Protein AF-A0A1B1Q1G6-F1 (afdb_monomer)

Mean predicted aligned error: 4.28 Å

Nearest PDB structures (foldseek):
  6zbt-assembly2_D  TM=3.776E-01  e=6.098E+00  Homo sapiens
  6fnb-assembly1_B  TM=3.780E-01  e=6.757E+00  Homo sapiens

Solvent-accessible surface area (backbone atoms only — not comparable to full-atom values): 6697 Å² total; per-residue (Å²): 137,87,87,74,89,72,59,69,69,58,51,42,50,52,18,30,55,48,44,36,54,52,51,39,57,62,41,39,78,76,70,48,57,83,61,62,88,42,64,63,68,67,68,51,58,73,94,79,48,53,72,68,54,43,56,60,44,53,58,56,56,72,66,76,40,69,41,45,54,42,37,50,56,49,58,58,55,55,56,57,80,74,54,88,49,68,69,61,39,53,52,49,50,51,56,50,50,54,54,41,58,74,62,67,44,63,56,54,46,59,61,80,103

Radius of gyration: 14.95 Å; Cα contacts (8 Å, |Δi|>4): 80; chains: 1; bounding box: 34×26×40 Å

Structure (mmCIF, N/CA/C/O backbone):
data_AF-A0A1B1Q1G6-F1
#
_entry.id   AF-A0A1B1Q1G6-F1
#
loop_
_atom_site.group_PDB
_atom_site.id
_atom_site.type_symbol
_atom_site.label_atom_id
_atom_site.label_alt_id
_atom_site.label_comp_id
_atom_site.label_asym_id
_atom_site.label_entity_id
_atom_site.label_seq_id
_atom_site.pdbx_PDB_ins_code
_atom_site.Cartn_x
_atom_site.Cartn_y
_atom_site.Cartn_z
_atom_site.occupancy
_atom_site.B_iso_or_equiv
_atom_site.auth_seq_id
_atom_site.auth_comp_id
_atom_site.auth_asym_id
_atom_site.auth_atom_id
_atom_site.pdbx_PDB_model_num
ATOM 1 N N . MET A 1 1 ? -18.601 13.563 -15.098 1.00 35.28 1 MET A N 1
ATOM 2 C CA . MET A 1 1 ? -17.661 12.657 -14.401 1.00 35.28 1 MET A CA 1
ATOM 3 C C . MET A 1 1 ? -16.267 12.887 -14.979 1.00 35.28 1 MET A C 1
ATOM 5 O O . MET A 1 1 ? -15.888 12.236 -15.938 1.00 35.28 1 MET A O 1
ATOM 9 N N . GLN A 1 2 ? -15.555 13.908 -14.491 1.00 34.16 2 GLN A N 1
ATOM 10 C CA . GLN A 1 2 ? -14.243 14.292 -15.021 1.00 34.16 2 GLN A CA 1
ATOM 11 C C . GLN A 1 2 ? -13.150 13.442 -14.358 1.00 34.16 2 GLN A C 1
ATOM 13 O O . GLN A 1 2 ? -12.747 13.713 -13.232 1.00 34.16 2 GLN A O 1
ATOM 18 N N . LEU A 1 3 ? -12.671 12.413 -15.055 1.00 43.44 3 LEU A N 1
ATOM 19 C CA . LEU A 1 3 ? -11.373 11.786 -14.777 1.00 43.44 3 LEU A CA 1
ATOM 20 C C . LEU A 1 3 ? -10.342 12.330 -15.778 1.00 43.44 3 LEU A C 1
ATOM 22 O O . LEU A 1 3 ? -9.695 11.585 -16.501 1.00 43.44 3 LEU A O 1
ATOM 26 N N . SER A 1 4 ? -10.256 13.659 -15.848 1.00 43.12 4 SER A N 1
ATOM 27 C CA . SER A 1 4 ? -9.296 14.399 -16.668 1.00 43.12 4 SER A CA 1
ATOM 28 C C . SER A 1 4 ? -7.961 14.525 -15.911 1.00 43.12 4 SER A C 1
ATOM 30 O O . SER A 1 4 ? -7.938 14.995 -14.774 1.00 43.12 4 SER A O 1
ATOM 32 N N . ASN A 1 5 ? -6.870 14.066 -16.538 1.00 48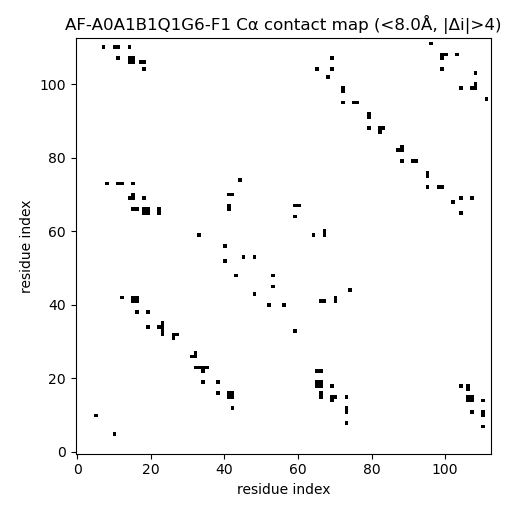.09 5 ASN A N 1
ATOM 33 C CA . ASN A 1 5 ? -5.461 14.411 -16.274 1.00 48.09 5 ASN A CA 1
ATOM 34 C C . ASN A 1 5 ? -4.872 14.172 -14.863 1.00 48.09 5 ASN A C 1
ATOM 36 O O . ASN A 1 5 ? -4.293 15.081 -14.270 1.00 48.09 5 ASN A O 1
ATOM 40 N N . LYS A 1 6 ? -4.911 12.940 -14.331 1.00 58.56 6 LYS A N 1
ATOM 41 C CA . LYS A 1 6 ? -4.112 12.559 -13.141 1.00 58.56 6 LYS A CA 1
ATOM 42 C C . LYS A 1 6 ? -3.032 11.526 -13.480 1.00 58.56 6 LYS A C 1
ATOM 44 O O . LYS A 1 6 ? -3.346 10.479 -14.039 1.00 58.56 6 LYS A O 1
ATOM 49 N N . ASN A 1 7 ? -1.781 11.804 -13.091 1.00 80.94 7 ASN A N 1
ATOM 50 C CA . ASN A 1 7 ? -0.643 10.877 -13.194 1.00 80.94 7 ASN A CA 1
ATOM 51 C C . ASN A 1 7 ? -0.963 9.543 -12.464 1.00 80.94 7 ASN A C 1
ATOM 53 O O . ASN A 1 7 ? -1.597 9.581 -11.399 1.00 80.94 7 ASN A O 1
ATOM 57 N N . PRO A 1 8 ? -0.532 8.373 -12.988 1.00 81.81 8 PRO A N 1
ATOM 58 C CA . PRO A 1 8 ? -0.691 7.062 -12.345 1.00 81.81 8 PRO A CA 1
ATOM 59 C C . PRO A 1 8 ? -0.388 7.025 -10.838 1.00 81.81 8 PRO A C 1
ATOM 61 O O . PRO A 1 8 ? -1.138 6.414 -10.077 1.00 81.81 8 PRO A O 1
ATOM 64 N N . ALA A 1 9 ? 0.639 7.741 -10.369 1.00 86.12 9 ALA A N 1
ATOM 65 C CA . ALA A 1 9 ? 0.986 7.817 -8.947 1.00 86.12 9 ALA A CA 1
ATOM 66 C C . ALA A 1 9 ? -0.148 8.412 -8.087 1.00 86.12 9 ALA A C 1
ATOM 68 O O . ALA A 1 9 ? -0.440 7.928 -6.990 1.00 86.12 9 ALA A O 1
ATOM 69 N N . THR A 1 10 ? -0.837 9.437 -8.595 1.00 91.44 10 THR A N 1
ATOM 70 C CA . THR A 1 10 ? -1.996 10.039 -7.925 1.00 91.44 10 THR A CA 1
ATOM 71 C C . THR A 1 10 ? -3.175 9.067 -7.893 1.00 91.44 10 THR A C 1
ATOM 73 O O . THR A 1 10 ? -3.811 8.925 -6.849 1.00 91.44 10 THR A O 1
ATOM 76 N N . ARG A 1 11 ? -3.440 8.349 -8.997 1.00 94.56 11 ARG A N 1
ATOM 77 C CA . ARG A 1 11 ? -4.505 7.328 -9.054 1.00 94.56 11 ARG A CA 1
ATOM 78 C C . ARG A 1 11 ? -4.247 6.188 -8.062 1.00 94.56 11 ARG A C 1
ATOM 80 O O . ARG A 1 11 ? -5.179 5.763 -7.382 1.00 94.56 11 ARG A O 1
ATOM 87 N N . LEU A 1 12 ? -2.997 5.741 -7.923 1.00 95.62 12 LEU A N 1
ATOM 88 C CA . LEU A 1 12 ? -2.615 4.720 -6.941 1.00 95.62 12 LEU A CA 1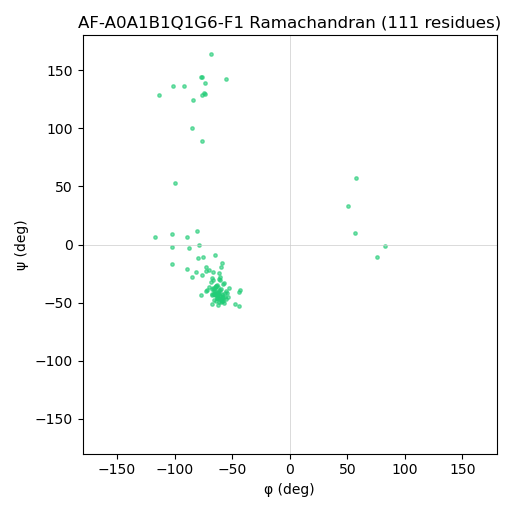
ATOM 89 C C . LEU A 1 12 ? -2.809 5.202 -5.497 1.00 95.62 12 LEU A C 1
ATOM 91 O O . LEU A 1 12 ? -3.376 4.473 -4.689 1.00 95.62 12 LEU A O 1
ATOM 95 N N . ASN A 1 13 ? -2.431 6.442 -5.170 1.00 95.69 13 ASN A N 1
ATOM 96 C CA . ASN A 1 13 ? -2.706 7.023 -3.848 1.00 95.69 13 ASN A CA 1
ATOM 97 C C . ASN A 1 13 ? -4.210 7.055 -3.525 1.00 95.69 13 ASN A C 1
ATOM 99 O O . ASN A 1 13 ? -4.625 6.724 -2.414 1.00 95.69 13 ASN A O 1
ATOM 103 N N . GLU A 1 14 ? -5.043 7.437 -4.495 1.00 96.81 14 GLU A N 1
ATOM 104 C CA . GLU A 1 14 ? -6.498 7.424 -4.325 1.00 96.81 14 GLU A CA 1
ATOM 105 C C . GLU A 1 14 ? -7.043 6.008 -4.133 1.00 96.81 14 GLU A C 1
ATOM 107 O O . GLU A 1 14 ? -7.943 5.805 -3.317 1.00 96.81 14 GLU A O 1
ATOM 112 N N . ALA A 1 15 ? -6.502 5.029 -4.856 1.00 97.81 15 ALA A N 1
ATOM 113 C CA . ALA A 1 15 ? -6.879 3.632 -4.708 1.00 97.81 15 ALA A CA 1
ATOM 114 C C . ALA A 1 15 ? -6.506 3.079 -3.322 1.00 97.81 15 ALA A C 1
ATOM 116 O O . ALA A 1 15 ? -7.356 2.449 -2.693 1.00 97.81 15 ALA A O 1
ATOM 117 N N . VAL A 1 16 ? -5.316 3.398 -2.798 1.00 98.31 16 VAL A N 1
ATOM 118 C CA . VAL A 1 16 ? -4.908 3.050 -1.423 1.00 98.31 16 VAL A CA 1
ATOM 119 C C . VAL A 1 16 ? -5.886 3.625 -0.394 1.00 98.31 16 VAL A C 1
ATOM 121 O O . VAL A 1 16 ? -6.392 2.895 0.455 1.00 98.31 16 VAL A O 1
ATOM 124 N N . ASP A 1 17 ? -6.237 4.914 -0.485 1.00 98.19 17 ASP A N 1
ATOM 125 C CA . ASP A 1 17 ? -7.198 5.508 0.459 1.00 98.19 17 ASP A CA 1
ATOM 126 C C . ASP A 1 17 ? -8.621 4.942 0.297 1.00 98.19 17 ASP A C 1
ATOM 128 O O . ASP A 1 17 ? -9.371 4.878 1.274 1.00 98.19 17 ASP A O 1
ATOM 132 N N . ARG A 1 18 ? -9.013 4.500 -0.907 1.00 98.25 18 ARG A N 1
ATOM 133 C CA . ARG A 1 18 ? -10.286 3.789 -1.114 1.00 98.25 18 ARG A CA 1
ATOM 134 C C . ARG A 1 18 ? -10.293 2.434 -0.412 1.00 98.25 18 ARG A C 1
ATOM 136 O O . ARG A 1 18 ? -11.261 2.180 0.303 1.00 98.25 18 ARG A O 1
ATOM 143 N N . VAL A 1 19 ? -9.240 1.624 -0.564 1.00 98.44 19 VAL A N 1
ATOM 144 C CA . VAL A 1 19 ? -9.090 0.343 0.158 1.00 98.44 19 VAL A CA 1
ATOM 145 C C . VAL A 1 19 ? -9.153 0.594 1.664 1.00 98.44 19 VAL A C 1
ATOM 147 O O . VAL A 1 19 ? -10.026 0.049 2.332 1.00 98.44 19 VAL A O 1
ATOM 150 N N . ARG A 1 20 ? -8.364 1.552 2.171 1.00 98.38 20 ARG A N 1
ATOM 151 C CA . ARG A 1 20 ? -8.369 1.943 3.589 1.00 98.38 20 ARG A CA 1
ATOM 152 C C . ARG A 1 20 ? -9.752 2.301 4.112 1.00 98.38 20 ARG A C 1
ATOM 154 O O . ARG A 1 20 ? -10.126 1.908 5.210 1.00 98.38 20 ARG A O 1
ATOM 161 N N . ARG A 1 21 ? -10.527 3.087 3.361 1.00 97.62 21 ARG A N 1
ATOM 162 C CA . ARG A 1 21 ? -11.888 3.474 3.768 1.00 97.62 21 ARG A CA 1
ATOM 163 C C . ARG A 1 21 ? -12.850 2.290 3.776 1.00 97.62 21 ARG A C 1
ATOM 165 O O . ARG A 1 21 ? -13.725 2.261 4.635 1.00 97.62 21 ARG A O 1
ATOM 172 N N . GLN A 1 22 ? -12.731 1.374 2.818 1.00 97.19 22 GLN A N 1
ATOM 173 C CA . GLN A 1 22 ? -13.569 0.177 2.740 1.00 97.19 22 GLN A CA 1
ATOM 174 C C . GLN A 1 22 ? -13.262 -0.766 3.903 1.00 97.19 22 GLN A C 1
ATOM 176 O O . GLN A 1 22 ? -14.166 -1.096 4.666 1.00 97.19 22 GLN A O 1
ATOM 181 N N . GLU A 1 23 ? -11.986 -1.084 4.102 1.00 97.44 23 GLU A N 1
ATOM 182 C CA . GLU A 1 23 ? -11.516 -1.943 5.186 1.00 97.44 23 GLU A CA 1
ATOM 183 C C . GLU A 1 23 ? -11.819 -1.329 6.558 1.00 97.44 23 GLU A C 1
ATOM 185 O O . GLU A 1 23 ? -12.433 -1.972 7.402 1.00 97.44 23 GLU A O 1
ATOM 190 N N . SER A 1 24 ? -11.535 -0.034 6.755 1.00 96.44 24 SER A N 1
ATOM 191 C CA . SER A 1 24 ? -11.837 0.668 8.010 1.00 96.44 24 SER A CA 1
ATOM 192 C C . SER A 1 24 ? -13.321 0.619 8.372 1.00 96.44 24 SER A C 1
ATOM 194 O O . SER A 1 24 ? -13.650 0.583 9.552 1.00 96.44 24 SER A O 1
ATOM 196 N N . ARG A 1 25 ? -14.228 0.635 7.387 1.00 95.12 25 ARG A N 1
ATOM 197 C CA . ARG A 1 25 ? -15.670 0.489 7.639 1.00 95.12 25 ARG A CA 1
ATOM 198 C C . ARG A 1 25 ? -16.034 -0.944 8.014 1.00 95.12 25 ARG A C 1
ATOM 200 O O . ARG A 1 25 ? -16.864 -1.111 8.900 1.00 95.12 25 ARG A O 1
ATOM 207 N N . ALA A 1 26 ? -15.421 -1.929 7.362 1.00 94.00 26 ALA A N 1
ATOM 208 C CA . ALA A 1 26 ? -15.665 -3.345 7.615 1.00 94.00 26 ALA A CA 1
ATOM 209 C C . ALA A 1 26 ? -15.179 -3.779 9.005 1.00 94.00 26 ALA A C 1
ATOM 211 O O . ALA A 1 26 ? -15.908 -4.454 9.715 1.00 94.00 26 ALA A O 1
ATOM 212 N N . VAL A 1 27 ? -13.992 -3.344 9.439 1.00 92.12 27 VAL A N 1
ATOM 213 C CA . VAL A 1 27 ? -13.452 -3.749 10.751 1.00 92.12 27 VAL A CA 1
ATOM 214 C C . VAL A 1 27 ? -14.034 -2.931 11.910 1.00 92.12 27 VAL A C 1
ATOM 216 O O . VAL A 1 27 ? -14.140 -3.419 13.034 1.00 92.12 27 VAL A O 1
ATOM 219 N N . LYS A 1 28 ? -14.532 -1.713 11.644 1.00 88.94 28 LYS A N 1
ATOM 220 C CA . LYS A 1 28 ? -15.187 -0.879 12.667 1.00 88.94 28 LYS A CA 1
ATOM 221 C C . LYS A 1 28 ? -16.440 -1.532 13.254 1.00 88.94 28 LYS A C 1
ATOM 223 O O . LYS A 1 28 ? -16.745 -1.282 14.418 1.00 88.94 28 LYS A O 1
ATOM 228 N N . THR A 1 29 ? -17.161 -2.365 12.499 1.00 84.00 29 THR A N 1
ATOM 229 C CA . THR A 1 29 ? -18.315 -3.106 13.043 1.00 84.00 29 THR A CA 1
ATOM 230 C C . THR A 1 29 ? -17.900 -4.140 14.088 1.00 84.00 29 THR A C 1
ATOM 232 O O . THR A 1 29 ? -18.697 -4.457 14.961 1.00 84.00 29 THR A O 1
ATOM 235 N N . ALA A 1 30 ? -16.649 -4.607 14.043 1.00 86.00 30 ALA A N 1
ATOM 236 C CA . ALA A 1 30 ? -16.039 -5.476 15.048 1.00 86.00 30 ALA A CA 1
ATOM 237 C C . ALA A 1 30 ? -15.341 -4.694 16.184 1.00 86.00 30 ALA A C 1
ATOM 239 O O . ALA A 1 30 ? -14.680 -5.287 17.029 1.00 86.00 30 ALA A O 1
ATOM 240 N N . GLY A 1 31 ? -15.472 -3.361 16.218 1.00 91.00 31 GLY A N 1
ATOM 241 C CA . GLY A 1 31 ? -14.849 -2.502 17.230 1.00 91.00 31 GLY A CA 1
ATOM 242 C C . GLY A 1 31 ? -13.390 -2.126 16.952 1.00 91.00 31 GLY A C 1
ATOM 243 O O . GLY A 1 31 ? -12.827 -1.329 17.705 1.00 91.00 31 GLY A O 1
ATOM 244 N N . ASP A 1 32 ? -12.800 -2.619 15.862 1.00 92.62 32 ASP A N 1
ATOM 245 C CA . ASP A 1 32 ? -11.427 -2.301 15.472 1.00 92.62 32 ASP A CA 1
ATOM 246 C C . ASP A 1 32 ? -11.324 -0.866 14.921 1.00 92.62 32 ASP A C 1
ATOM 248 O O . ASP A 1 32 ? -12.089 -0.422 14.056 1.00 92.62 32 ASP A O 1
ATOM 252 N N . LYS A 1 33 ? -10.362 -0.113 15.459 1.00 93.56 33 LYS A N 1
ATOM 253 C CA . LYS A 1 33 ? -10.096 1.293 15.134 1.00 93.56 33 LYS A CA 1
ATOM 254 C C . LYS A 1 33 ? -8.716 1.517 14.510 1.00 93.56 33 LYS A C 1
ATOM 256 O O . LYS A 1 33 ? -8.373 2.670 14.263 1.00 93.56 33 LYS A O 1
ATOM 261 N N . THR A 1 34 ? -7.962 0.463 14.197 1.00 94.44 34 THR A N 1
ATOM 262 C CA . THR A 1 34 ? -6.574 0.511 13.694 1.00 94.44 34 THR A CA 1
ATOM 263 C C . THR A 1 34 ? -6.411 1.430 12.475 1.00 94.44 34 THR A C 1
ATOM 265 O O . THR A 1 34 ? -5.444 2.180 12.352 1.00 94.44 34 THR A O 1
ATOM 268 N N . LEU A 1 35 ? -7.399 1.452 11.574 1.00 96.00 35 LEU A N 1
ATOM 269 C CA . LEU A 1 35 ? -7.365 2.271 10.354 1.00 96.00 35 LEU A CA 1
ATOM 270 C C . LEU A 1 35 ? -7.890 3.712 10.514 1.00 96.00 35 LEU A C 1
ATOM 272 O O . LEU A 1 35 ? -7.877 4.498 9.551 1.00 96.00 35 LEU A O 1
ATOM 276 N N . ILE A 1 36 ? -8.373 4.080 11.702 1.00 93.88 36 ILE A N 1
ATOM 277 C CA . ILE A 1 36 ? -8.845 5.435 12.000 1.00 93.88 36 ILE A CA 1
ATOM 278 C C . ILE A 1 36 ? -7.628 6.344 12.183 1.00 93.88 36 ILE A C 1
ATOM 280 O O . ILE A 1 36 ? -6.708 6.040 12.927 1.00 93.88 36 ILE A O 1
ATOM 284 N N . GLY A 1 37 ? -7.601 7.472 11.472 1.00 94.06 37 GLY A N 1
ATOM 285 C CA . GLY A 1 37 ? -6.490 8.429 11.548 1.00 94.06 37 GLY A CA 1
ATOM 286 C C . GLY A 1 37 ? -5.212 8.015 10.802 1.00 94.06 37 GLY A C 1
ATOM 287 O O . GLY A 1 37 ? -4.368 8.869 10.553 1.00 94.06 37 GLY A O 1
ATOM 288 N N . SER A 1 38 ? -5.089 6.772 10.323 1.00 95.81 38 SER A N 1
ATOM 289 C CA . SER A 1 38 ? -3.856 6.274 9.684 1.00 95.81 38 SER A CA 1
ATOM 290 C C . SER A 1 38 ? -3.649 6.708 8.225 1.00 95.81 38 SER A C 1
ATOM 292 O O . SER A 1 38 ? -2.633 6.376 7.621 1.00 95.81 38 SER A O 1
ATOM 294 N N . ARG A 1 39 ? -4.569 7.490 7.631 1.00 96.44 39 ARG A N 1
ATOM 295 C CA . ARG A 1 39 ? -4.538 7.907 6.207 1.00 96.44 39 ARG A CA 1
ATOM 296 C C . ARG A 1 39 ? -3.149 8.354 5.747 1.00 96.44 39 ARG A C 1
ATOM 298 O O . ARG A 1 39 ? -2.667 7.890 4.720 1.00 96.44 39 ARG A O 1
ATOM 305 N N . TYR A 1 40 ? -2.537 9.288 6.470 1.00 94.69 40 TYR A N 1
ATOM 306 C CA . TYR A 1 40 ? -1.281 9.895 6.034 1.00 94.69 40 TYR A CA 1
ATOM 307 C C . TYR A 1 40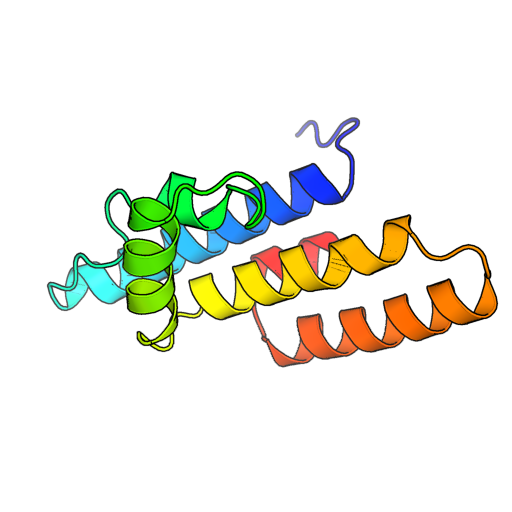 ? -0.086 8.952 6.155 1.00 94.69 40 TYR A C 1
ATOM 309 O O . TYR A 1 40 ? 0.864 9.125 5.397 1.00 94.69 40 TYR A O 1
ATOM 317 N N . ALA A 1 41 ? -0.155 7.935 7.019 1.00 95.69 41 ALA A N 1
ATOM 318 C CA . ALA A 1 41 ? 0.868 6.899 7.100 1.00 95.69 41 ALA A CA 1
ATOM 319 C C . ALA A 1 41 ? 0.939 6.109 5.776 1.00 95.69 41 ALA A C 1
ATOM 321 O O . ALA A 1 41 ? 2.012 5.935 5.210 1.00 95.69 41 ALA A O 1
ATOM 322 N N . TRP A 1 42 ? -0.2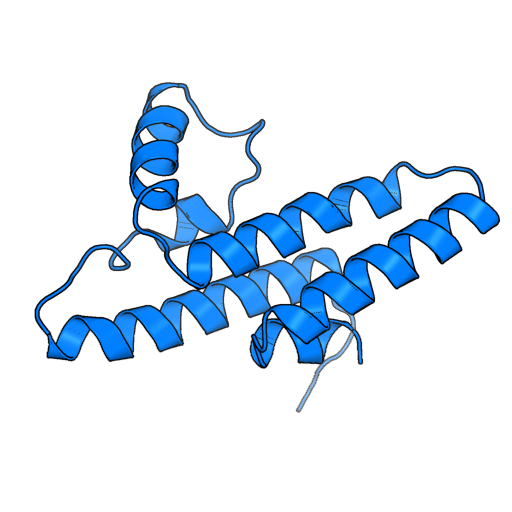18 5.777 5.190 1.00 97.00 42 TRP A N 1
ATOM 323 C CA . TRP A 1 42 ? -0.307 5.064 3.908 1.00 97.00 42 TRP A CA 1
ATOM 324 C C . TRP A 1 42 ? -0.014 5.936 2.672 1.00 97.00 42 TRP A C 1
ATOM 326 O O . TRP A 1 42 ? 0.382 5.452 1.613 1.00 97.00 42 TRP A O 1
ATOM 336 N N . LEU A 1 43 ? -0.227 7.248 2.739 1.00 94.50 43 LEU A N 1
ATOM 337 C CA . LEU A 1 43 ? -0.005 8.109 1.567 1.00 94.50 43 LEU A CA 1
ATOM 338 C C . LEU A 1 43 ? 1.426 8.638 1.470 1.00 94.50 43 LEU A C 1
ATOM 340 O O . LEU A 1 43 ? 1.865 9.003 0.378 1.00 94.50 43 LEU A O 1
ATOM 344 N N . ARG A 1 44 ? 2.154 8.648 2.586 1.00 91.44 44 ARG A N 1
ATOM 345 C CA . ARG A 1 44 ? 3.531 9.128 2.664 1.00 91.44 44 ARG A CA 1
ATOM 346 C C . ARG A 1 44 ? 4.492 8.098 2.066 1.00 91.44 44 ARG A C 1
ATOM 348 O O . ARG A 1 44 ? 4.282 6.890 2.171 1.00 91.44 44 ARG A O 1
ATOM 355 N N . ASN A 1 45 ? 5.535 8.588 1.406 1.00 89.88 45 ASN A N 1
ATOM 356 C CA . ASN A 1 45 ? 6.610 7.722 0.942 1.00 89.88 45 ASN A CA 1
ATOM 357 C C . ASN A 1 45 ? 7.525 7.357 2.120 1.00 89.88 45 ASN A C 1
ATOM 359 O O . ASN A 1 45 ? 7.749 8.228 2.969 1.00 89.88 45 ASN A O 1
ATOM 363 N N . PRO A 1 46 ? 8.078 6.130 2.167 1.00 89.06 46 PRO A N 1
ATOM 364 C CA . PRO A 1 46 ? 8.993 5.710 3.221 1.00 89.06 46 PRO A CA 1
ATOM 365 C C . PRO A 1 46 ? 10.092 6.733 3.496 1.00 89.06 46 PRO A C 1
ATOM 367 O O . PRO A 1 46 ? 10.209 7.180 4.630 1.00 89.06 46 PRO A O 1
ATOM 370 N N . GLU A 1 47 ? 10.814 7.201 2.480 1.00 91.19 47 GLU A N 1
ATOM 371 C CA . GLU A 1 47 ? 11.953 8.115 2.641 1.00 91.19 47 GLU A CA 1
ATOM 372 C C . GLU A 1 47 ? 11.617 9.453 3.331 1.00 91.19 47 GLU A C 1
ATOM 374 O O . GLU A 1 47 ? 12.511 10.129 3.820 1.00 91.19 47 GLU A O 1
ATOM 379 N N . ASN A 1 48 ? 10.330 9.809 3.424 1.00 93.25 48 ASN A N 1
ATOM 380 C CA . ASN A 1 48 ? 9.846 11.044 4.048 1.00 93.25 48 ASN A CA 1
ATOM 381 C C . ASN A 1 48 ? 9.269 10.832 5.463 1.00 93.25 48 ASN A C 1
ATOM 383 O O . ASN A 1 48 ? 8.603 11.722 6.005 1.00 93.25 48 ASN A O 1
ATOM 387 N N . MET A 1 49 ? 9.421 9.640 6.042 1.00 94.44 49 MET A N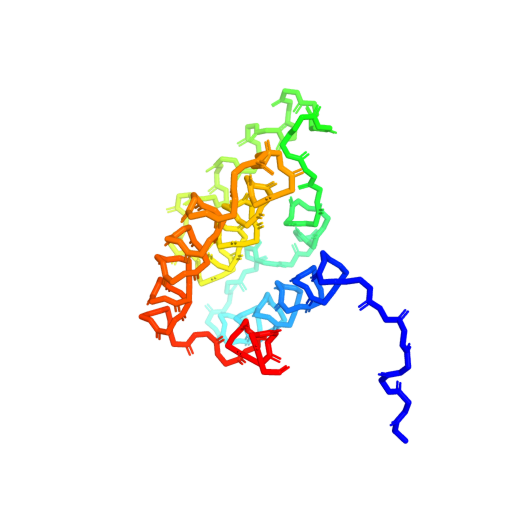 1
ATOM 388 C CA . MET A 1 49 ? 8.991 9.343 7.412 1.00 94.44 49 MET A CA 1
ATOM 389 C C . MET A 1 49 ? 10.138 9.584 8.395 1.00 94.44 49 MET A C 1
ATOM 391 O O . MET A 1 49 ? 11.258 9.161 8.134 1.00 94.44 49 MET A O 1
ATOM 395 N N . SER A 1 50 ? 9.849 10.217 9.535 1.00 96.31 50 SER A N 1
ATOM 396 C CA . SER A 1 50 ? 10.776 10.207 10.675 1.00 96.31 50 SER A CA 1
ATOM 397 C C . SER A 1 50 ? 10.875 8.808 11.289 1.00 96.31 50 SER A C 1
ATOM 399 O O . SER A 1 50 ? 9.982 7.986 11.085 1.00 96.31 50 SER A O 1
ATOM 401 N N . ASP A 1 51 ? 11.897 8.552 12.106 1.00 96.56 51 ASP A N 1
ATOM 402 C CA . ASP A 1 51 ? 12.086 7.247 12.764 1.00 96.56 51 ASP A CA 1
ATOM 403 C C . ASP A 1 51 ? 10.868 6.828 13.589 1.00 96.56 51 ASP A C 1
ATOM 405 O O . ASP A 1 51 ? 10.403 5.693 13.501 1.00 96.56 51 ASP A O 1
ATOM 409 N N . LYS A 1 52 ? 10.268 7.778 14.318 1.00 95.81 52 LYS A N 1
ATOM 410 C CA . LYS A 1 52 ? 9.019 7.526 15.042 1.00 95.81 52 LYS A CA 1
ATOM 411 C C . LYS A 1 52 ? 7.876 7.147 14.095 1.00 95.81 52 LYS A C 1
ATOM 413 O O . LYS A 1 52 ? 7.148 6.201 14.365 1.00 95.81 52 LYS A O 1
ATOM 418 N N . GLN A 1 53 ? 7.713 7.875 12.991 1.00 95.44 53 GLN A N 1
ATOM 419 C CA . GLN A 1 53 ? 6.663 7.578 12.012 1.00 95.44 53 GLN A CA 1
ATOM 420 C C . GLN A 1 53 ? 6.881 6.226 11.332 1.00 95.44 53 GLN A C 1
ATOM 422 O O . GLN A 1 53 ? 5.904 5.539 11.056 1.00 95.44 53 GLN A O 1
ATOM 427 N N . ARG A 1 54 ? 8.138 5.849 11.069 1.00 95.62 54 ARG A N 1
ATOM 428 C CA . ARG A 1 54 ? 8.499 4.527 10.556 1.00 95.62 54 ARG A CA 1
ATOM 429 C C . ARG A 1 54 ? 8.104 3.444 11.551 1.00 95.62 54 ARG A C 1
ATOM 431 O O . ARG A 1 54 ? 7.377 2.547 11.160 1.00 95.62 54 ARG A O 1
ATOM 438 N N . ALA A 1 55 ? 8.509 3.564 12.814 1.00 95.94 55 ALA A N 1
ATOM 439 C CA . ALA A 1 55 ? 8.191 2.573 13.839 1.00 95.94 55 ALA A CA 1
ATOM 440 C C . ALA A 1 55 ? 6.672 2.393 14.020 1.00 95.94 55 ALA A C 1
ATOM 442 O O . ALA A 1 55 ? 6.180 1.267 14.042 1.00 95.94 55 ALA A O 1
ATOM 443 N N . ASP A 1 56 ? 5.920 3.498 14.076 1.00 94.75 56 ASP A N 1
ATOM 444 C CA . ASP A 1 56 ? 4.455 3.461 14.160 1.00 94.75 56 ASP A CA 1
ATOM 445 C C . ASP A 1 56 ? 3.835 2.828 12.888 1.00 94.75 56 ASP A C 1
ATOM 447 O O . ASP A 1 56 ? 2.829 2.123 12.954 1.00 94.75 56 ASP A O 1
ATOM 451 N N . PHE A 1 57 ? 4.427 3.059 11.710 1.00 96.31 57 PHE A N 1
ATOM 452 C CA . PHE A 1 57 ? 3.971 2.469 10.448 1.00 96.31 57 PHE A CA 1
ATOM 453 C C . PHE A 1 57 ? 4.274 0.972 10.346 1.00 96.31 57 PHE A C 1
ATOM 455 O O . PHE A 1 57 ? 3.432 0.211 9.875 1.00 96.31 57 PHE A O 1
ATOM 462 N N . ASP A 1 58 ? 5.436 0.535 10.822 1.00 95.31 58 ASP A N 1
ATOM 463 C CA . ASP A 1 58 ? 5.820 -0.875 10.821 1.00 95.31 58 ASP A CA 1
ATOM 464 C C . ASP A 1 58 ? 4.866 -1.693 11.702 1.00 95.31 58 ASP A C 1
ATOM 466 O O . ASP A 1 58 ? 4.480 -2.794 11.323 1.00 95.31 58 ASP A O 1
ATOM 470 N N . GLN A 1 59 ? 4.372 -1.118 12.807 1.00 95.81 59 GLN A N 1
ATOM 471 C CA . GLN A 1 59 ? 3.298 -1.725 13.603 1.00 95.81 59 GLN A CA 1
ATOM 472 C C . GLN A 1 59 ? 1.987 -1.880 12.820 1.00 95.81 59 GLN A C 1
ATOM 474 O O . GLN A 1 59 ? 1.297 -2.876 12.987 1.00 95.81 59 GLN A O 1
ATOM 479 N N . LEU A 1 60 ? 1.632 -0.937 11.941 1.00 96.00 60 LEU A N 1
ATOM 480 C CA . LEU A 1 60 ? 0.453 -1.095 11.080 1.00 96.00 60 LEU A CA 1
ATOM 481 C C . LEU A 1 60 ? 0.652 -2.199 10.033 1.00 96.00 60 LEU A C 1
ATOM 483 O O . LEU A 1 60 ? -0.308 -2.865 9.649 1.00 96.00 60 LEU A O 1
ATOM 487 N N . MET A 1 61 ? 1.885 -2.389 9.559 1.00 95.62 61 MET A N 1
ATOM 488 C CA . MET A 1 61 ? 2.217 -3.416 8.570 1.00 95.62 61 MET A CA 1
ATOM 489 C C . MET A 1 61 ? 2.144 -4.840 9.136 1.00 95.62 61 MET A C 1
ATOM 491 O O . MET A 1 61 ? 1.950 -5.772 8.357 1.00 95.62 61 MET A O 1
ATOM 495 N N . THR A 1 62 ? 2.235 -5.030 10.458 1.00 95.56 62 THR A N 1
ATOM 496 C CA . THR A 1 62 ? 2.064 -6.355 11.085 1.00 95.56 62 THR A CA 1
ATOM 497 C C . THR A 1 62 ? 0.601 -6.771 11.247 1.00 95.56 62 THR A C 1
ATOM 499 O O . THR A 1 62 ? 0.334 -7.936 11.518 1.00 95.56 62 THR A O 1
ATOM 502 N N . CYS A 1 63 ? -0.360 -5.863 11.049 1.00 93.12 63 CYS A N 1
ATOM 503 C CA . CYS A 1 63 ? -1.790 -6.131 11.241 1.00 93.12 63 CYS A CA 1
ATOM 504 C C . CYS A 1 63 ? -2.474 -6.863 10.064 1.00 93.12 63 CYS A C 1
ATOM 506 O O . CYS A 1 63 ? -3.699 -6.888 10.016 1.00 93.12 63 CYS A O 1
ATOM 508 N N . GLU A 1 64 ? -1.716 -7.396 9.096 1.00 92.00 64 GLU A N 1
ATOM 509 C CA . GLU A 1 64 ? -2.228 -8.140 7.922 1.00 92.00 64 GLU A CA 1
ATOM 510 C C . GLU A 1 64 ? -3.355 -7.423 7.143 1.00 92.00 64 GLU A C 1
ATOM 512 O O . GLU A 1 64 ? -4.250 -8.036 6.563 1.00 92.00 64 GLU A O 1
ATOM 517 N N . LEU A 1 65 ? -3.306 -6.089 7.107 1.00 96.75 65 LEU A N 1
ATOM 518 C CA . LEU A 1 65 ? -4.337 -5.253 6.492 1.00 96.75 65 LEU A CA 1
ATOM 519 C C . LEU A 1 65 ? -4.275 -5.318 4.959 1.00 96.75 65 LEU A C 1
ATOM 521 O O . LEU A 1 65 ? -3.210 -5.143 4.358 1.00 96.75 65 LEU A O 1
ATOM 525 N N . GLN A 1 66 ? -5.435 -5.381 4.305 1.00 98.12 66 GLN A N 1
ATOM 526 C CA . GLN A 1 66 ? -5.571 -5.163 2.859 1.00 98.12 66 GLN A CA 1
ATOM 527 C C . GLN A 1 66 ? -5.031 -3.788 2.449 1.00 98.12 66 GLN A C 1
ATOM 529 O O . GLN A 1 66 ? -4.472 -3.616 1.362 1.00 98.12 66 GLN A O 1
ATOM 534 N N . THR A 1 67 ? -5.161 -2.791 3.328 1.00 98.19 67 THR A N 1
ATOM 535 C CA . THR A 1 67 ? -4.541 -1.474 3.154 1.00 98.19 67 THR A CA 1
ATOM 536 C C . THR A 1 67 ? -3.016 -1.569 3.057 1.00 98.19 67 THR A C 1
ATOM 538 O O . THR A 1 67 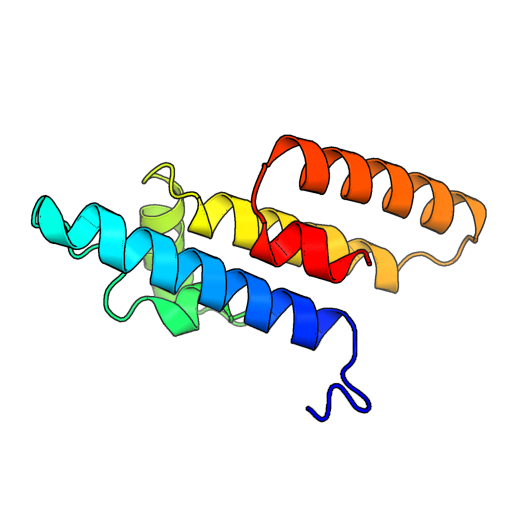? -2.421 -0.864 2.237 1.00 98.19 67 THR A O 1
ATOM 541 N N . GLY A 1 68 ? -2.388 -2.457 3.834 1.00 98.00 68 GLY A N 1
ATOM 542 C CA . GLY A 1 68 ? -0.956 -2.747 3.752 1.00 98.00 68 GLY A CA 1
ATOM 543 C C . GLY A 1 68 ? -0.578 -3.341 2.399 1.00 98.00 68 GLY A C 1
ATOM 544 O O . GLY A 1 68 ? 0.335 -2.845 1.739 1.00 98.00 68 GLY A O 1
ATOM 545 N N . THR A 1 69 ? -1.350 -4.311 1.904 1.00 98.31 69 THR A N 1
ATOM 546 C CA . THR A 1 69 ? -1.170 -4.863 0.550 1.00 98.31 69 THR A CA 1
ATOM 547 C C . THR A 1 69 ? -1.293 -3.782 -0.529 1.00 98.31 69 THR A C 1
ATOM 549 O O . THR A 1 69 ? -0.431 -3.672 -1.404 1.00 98.31 69 THR A O 1
ATOM 552 N N . ALA A 1 70 ? -2.319 -2.928 -0.450 1.00 98.25 70 ALA A N 1
ATOM 553 C CA . ALA A 1 70 ? -2.518 -1.819 -1.384 1.00 98.25 70 ALA A CA 1
ATOM 554 C C . ALA A 1 70 ? -1.320 -0.854 -1.393 1.00 98.25 70 ALA A C 1
ATOM 556 O O . ALA A 1 70 ? -0.867 -0.408 -2.452 1.00 98.25 70 ALA A O 1
ATOM 557 N N . TRP A 1 71 ? -0.802 -0.533 -0.207 1.00 97.94 71 TRP A N 1
ATOM 558 C CA . TRP A 1 71 ? 0.365 0.321 -0.036 1.00 97.94 71 TRP A CA 1
ATOM 559 C C . TRP A 1 71 ? 1.627 -0.286 -0.649 1.00 97.94 71 TRP A C 1
ATOM 561 O O . TRP A 1 71 ? 2.364 0.417 -1.347 1.00 97.94 71 TRP A O 1
ATOM 571 N N . SER A 1 72 ? 1.857 -1.582 -0.439 1.00 97.19 72 SER A N 1
ATOM 572 C CA . SER A 1 72 ? 2.994 -2.304 -1.013 1.00 97.19 72 SER A CA 1
ATOM 573 C C . SER A 1 72 ? 2.939 -2.303 -2.538 1.00 97.19 72 SER A C 1
ATOM 575 O O . SER A 1 72 ? 3.935 -1.980 -3.179 1.00 97.19 72 SER A O 1
ATOM 577 N N . LEU A 1 73 ? 1.766 -2.541 -3.137 1.00 97.50 73 LEU A N 1
ATOM 578 C CA . LEU A 1 73 ? 1.583 -2.485 -4.594 1.00 97.50 73 LEU A CA 1
ATOM 579 C C . LEU A 1 73 ? 1.849 -1.083 -5.162 1.00 97.50 73 LEU A C 1
ATOM 581 O O . LEU A 1 73 ? 2.514 -0.951 -6.192 1.00 97.50 73 LEU A O 1
ATOM 585 N N . LYS A 1 74 ? 1.380 -0.026 -4.482 1.00 95.88 74 LYS A N 1
ATOM 586 C CA . LYS A 1 74 ? 1.700 1.367 -4.842 1.00 95.88 74 LYS A CA 1
ATOM 587 C C . LYS A 1 74 ? 3.213 1.607 -4.796 1.00 95.88 74 LYS A C 1
ATOM 589 O O . LYS A 1 74 ? 3.759 2.200 -5.724 1.00 95.88 74 LYS A O 1
ATOM 594 N N . ASN A 1 75 ? 3.881 1.207 -3.713 1.00 95.00 75 ASN A N 1
ATOM 595 C CA . ASN A 1 75 ? 5.311 1.471 -3.541 1.00 95.00 75 ASN A CA 1
ATOM 596 C C . ASN A 1 75 ? 6.169 0.646 -4.495 1.00 95.00 75 ASN A C 1
ATOM 598 O O . ASN A 1 75 ? 7.121 1.188 -5.047 1.00 95.00 75 ASN A O 1
ATOM 602 N N . MET A 1 76 ? 5.785 -0.601 -4.769 1.00 95.56 76 MET A N 1
ATOM 603 C CA . MET A 1 76 ? 6.415 -1.438 -5.785 1.00 95.56 76 MET A CA 1
ATOM 604 C C . MET A 1 76 ? 6.408 -0.735 -7.145 1.00 95.56 76 MET A C 1
ATOM 606 O O . MET A 1 76 ? 7.458 -0.616 -7.767 1.00 95.56 76 MET A O 1
ATOM 610 N N . PHE A 1 77 ? 5.270 -0.162 -7.563 1.00 95.19 77 PHE A N 1
ATOM 611 C CA . PHE A 1 77 ? 5.147 0.539 -8.849 1.00 95.19 77 PHE A CA 1
ATOM 612 C C . PHE A 1 77 ? 6.096 1.734 -9.010 1.00 95.19 77 PHE A C 1
ATOM 614 O O . PHE A 1 77 ? 6.369 2.160 -10.128 1.00 95.19 77 PHE A O 1
ATOM 621 N N . ARG A 1 78 ? 6.638 2.288 -7.917 1.00 91.81 78 ARG A N 1
ATOM 622 C CA . ARG A 1 78 ? 7.611 3.388 -8.000 1.00 91.81 78 ARG A CA 1
ATOM 623 C C . ARG A 1 78 ? 8.866 2.987 -8.771 1.00 91.81 78 ARG A C 1
ATOM 625 O O . ARG A 1 78 ? 9.444 3.847 -9.430 1.00 91.81 78 ARG A O 1
ATOM 632 N N . ALA A 1 79 ? 9.244 1.707 -8.719 1.00 91.69 79 ALA A N 1
ATOM 633 C CA . ALA A 1 79 ? 10.384 1.177 -9.456 1.00 91.69 79 ALA A CA 1
ATOM 634 C C . ALA A 1 79 ? 10.228 1.343 -10.975 1.00 91.69 79 ALA A C 1
ATOM 636 O O . ALA A 1 79 ? 11.226 1.521 -11.661 1.00 91.69 79 ALA A O 1
ATOM 637 N N . PHE A 1 80 ? 8.997 1.381 -11.497 1.00 93.12 80 PHE A N 1
ATOM 638 C CA . PHE A 1 80 ? 8.743 1.579 -12.925 1.00 93.12 80 PHE A CA 1
ATOM 639 C C . PHE A 1 80 ? 9.395 2.857 -13.469 1.00 93.12 8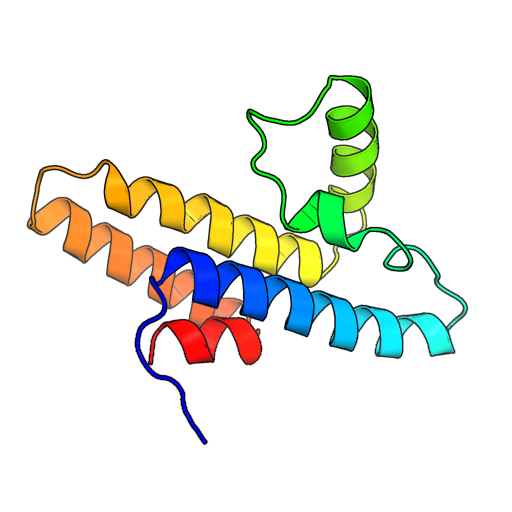0 PHE A C 1
ATOM 641 O O . PHE A 1 80 ? 9.961 2.853 -14.556 1.00 93.12 80 PHE A O 1
ATOM 648 N N . TRP A 1 81 ? 9.365 3.947 -12.696 1.00 89.56 81 TRP A N 1
ATOM 649 C CA . TRP A 1 81 ? 9.829 5.263 -13.148 1.00 89.56 81 TRP A CA 1
ATOM 650 C C . TRP A 1 81 ? 11.348 5.418 -13.205 1.00 89.56 81 TRP A C 1
ATOM 652 O O . TRP A 1 81 ? 11.826 6.414 -13.740 1.00 89.56 81 TRP A O 1
ATOM 662 N N . VAL A 1 82 ? 12.101 4.470 -12.646 1.00 92.12 82 VAL A N 1
ATOM 663 C CA . VAL A 1 82 ? 13.571 4.478 -12.702 1.00 92.12 82 VAL A CA 1
ATOM 664 C C . VAL A 1 82 ? 14.120 3.495 -13.739 1.00 92.12 82 VAL A C 1
ATOM 666 O O . VAL A 1 82 ? 15.332 3.427 -13.930 1.00 92.12 82 VAL A O 1
ATOM 669 N N . LEU A 1 83 ? 13.251 2.738 -14.420 1.00 93.38 83 LEU A N 1
ATOM 670 C CA . LEU A 1 83 ? 13.654 1.820 -15.481 1.00 93.38 83 LEU A CA 1
ATOM 671 C C . LEU A 1 83 ? 14.009 2.600 -16.749 1.00 93.38 83 LEU A C 1
ATOM 673 O O . LEU A 1 83 ? 13.246 3.443 -17.215 1.00 93.38 83 LEU A O 1
ATOM 677 N N . THR A 1 84 ? 15.171 2.292 -17.320 1.00 93.88 84 THR A N 1
ATOM 678 C CA . THR A 1 84 ? 15.693 2.946 -18.531 1.00 93.88 84 THR A CA 1
ATOM 679 C C . THR A 1 84 ? 15.522 2.103 -19.794 1.00 93.88 84 THR A C 1
ATOM 681 O O . THR A 1 84 ? 15.603 2.632 -20.899 1.00 93.88 84 THR A O 1
ATOM 684 N N . SER A 1 85 ? 15.271 0.798 -19.645 1.00 96.50 85 SER A N 1
ATOM 685 C CA . SER A 1 85 ? 15.039 -0.136 -20.749 1.00 96.50 85 SER A CA 1
ATOM 686 C C . SER A 1 85 ? 13.550 -0.416 -20.923 1.00 96.50 85 SER A C 1
ATOM 688 O O . SER A 1 85 ? 12.842 -0.679 -19.947 1.00 96.50 85 SER A O 1
ATOM 690 N N . ARG A 1 86 ? 13.096 -0.415 -22.181 1.00 95.88 86 ARG A N 1
ATOM 691 C CA . ARG A 1 86 ? 11.726 -0.777 -22.553 1.00 95.88 86 ARG A CA 1
ATOM 692 C C . ARG A 1 86 ? 11.389 -2.205 -22.125 1.00 95.88 86 ARG A C 1
ATOM 694 O O . ARG A 1 86 ? 10.370 -2.399 -21.474 1.00 95.88 86 ARG A O 1
ATOM 701 N N . ASP A 1 87 ? 12.261 -3.164 -22.417 1.00 96.88 87 ASP A N 1
ATOM 702 C CA . ASP A 1 87 ? 12.030 -4.578 -22.097 1.00 96.88 87 ASP A CA 1
ATOM 703 C C . ASP A 1 87 ? 11.901 -4.787 -20.581 1.00 96.88 87 ASP A C 1
ATOM 705 O O . ASP A 1 87 ? 11.024 -5.509 -20.106 1.00 96.88 87 ASP A O 1
ATOM 709 N N . ALA A 1 88 ? 12.729 -4.086 -19.797 1.00 96.31 88 ALA A N 1
ATOM 710 C CA . ALA A 1 88 ? 12.649 -4.122 -18.339 1.00 96.31 88 ALA A CA 1
ATOM 711 C C . ALA A 1 88 ? 11.337 -3.509 -17.821 1.00 96.31 88 ALA A C 1
ATOM 713 O O . ALA A 1 88 ? 10.735 -4.041 -16.887 1.00 96.31 88 ALA A O 1
ATOM 714 N N . ALA A 1 89 ? 10.885 -2.408 -18.427 1.00 95.75 89 ALA A N 1
ATOM 715 C CA . ALA A 1 89 ? 9.624 -1.759 -18.083 1.00 95.75 89 ALA A CA 1
ATOM 716 C C . ALA A 1 89 ? 8.410 -2.639 -18.412 1.00 95.75 89 ALA A C 1
ATOM 718 O O . ALA A 1 89 ? 7.504 -2.747 -17.585 1.00 95.75 89 ALA A O 1
ATOM 719 N N . GLU A 1 90 ? 8.404 -3.301 -19.570 1.00 96.88 90 GLU A N 1
ATOM 720 C CA . GLU A 1 90 ? 7.342 -4.227 -19.980 1.00 96.88 90 GLU A CA 1
ATOM 721 C C . GLU A 1 90 ? 7.270 -5.440 -19.044 1.00 96.88 90 GLU A C 1
ATOM 723 O O . GLU A 1 90 ? 6.201 -5.742 -18.506 1.00 96.88 90 GLU A O 1
ATOM 728 N N . TYR A 1 91 ? 8.413 -6.072 -18.758 1.00 97.38 91 TYR A N 1
ATOM 729 C CA . TYR A 1 91 ? 8.487 -7.184 -17.808 1.00 97.38 91 TYR A CA 1
ATOM 730 C C . TYR A 1 91 ? 8.002 -6.778 -16.409 1.00 97.38 91 TYR A C 1
ATOM 732 O O . TYR A 1 91 ? 7.168 -7.458 -15.806 1.00 97.38 91 TYR A O 1
ATOM 740 N N . PHE A 1 92 ? 8.488 -5.643 -15.894 1.00 97.31 92 PHE A N 1
ATOM 741 C CA . PHE A 1 92 ? 8.070 -5.135 -14.591 1.00 97.31 92 PHE A CA 1
ATOM 742 C C . PHE A 1 92 ? 6.567 -4.849 -14.553 1.00 97.31 92 PHE A C 1
ATOM 744 O O . PHE A 1 92 ? 5.902 -5.190 -13.573 1.00 97.31 92 PHE A O 1
ATOM 751 N N . PHE A 1 93 ? 6.025 -4.214 -15.595 1.00 96.31 93 PHE A N 1
ATOM 752 C CA . PHE A 1 93 ? 4.608 -3.876 -15.647 1.00 96.31 93 PHE A CA 1
ATOM 753 C C . PHE A 1 93 ? 3.738 -5.133 -15.619 1.00 96.31 93 PHE A C 1
ATOM 755 O O . PHE A 1 93 ? 2.760 -5.163 -14.872 1.00 96.31 93 PHE A O 1
ATOM 762 N N . GLN A 1 94 ? 4.118 -6.182 -16.356 1.00 97.50 94 GLN A N 1
ATOM 763 C CA . GLN A 1 94 ? 3.419 -7.467 -16.315 1.00 97.50 94 GLN A CA 1
ATOM 764 C C . GLN A 1 94 ? 3.476 -8.088 -14.914 1.00 97.50 94 GLN A C 1
ATOM 766 O O . GLN A 1 94 ? 2.437 -8.414 -14.343 1.00 97.50 94 GLN A O 1
ATOM 771 N N . TYR A 1 95 ? 4.668 -8.161 -14.313 1.00 97.69 95 TYR A N 1
ATOM 772 C CA . TYR A 1 95 ? 4.847 -8.684 -12.956 1.00 97.69 95 TYR A CA 1
ATOM 773 C C . TYR A 1 95 ? 3.989 -7.935 -11.923 1.00 97.69 95 TYR A C 1
ATOM 775 O O . TYR A 1 95 ? 3.315 -8.542 -11.084 1.00 97.69 95 TYR A O 1
ATOM 783 N N . TRP A 1 96 ? 3.984 -6.602 -11.998 1.00 97.62 96 TRP A N 1
ATOM 784 C CA . TRP A 1 96 ? 3.171 -5.761 -11.129 1.00 97.62 96 TRP A CA 1
ATOM 785 C C . TRP A 1 96 ? 1.672 -5.951 -11.384 1.00 97.62 96 TRP A C 1
ATOM 787 O O . TRP A 1 96 ? 0.907 -6.068 -10.427 1.00 97.62 96 TRP A O 1
ATOM 797 N N . SER A 1 97 ? 1.255 -6.027 -12.649 1.00 97.31 97 SER A N 1
ATOM 798 C CA . SER A 1 97 ? -0.133 -6.281 -13.045 1.00 97.31 97 SER A CA 1
ATOM 799 C C . SER A 1 97 ? -0.646 -7.597 -12.461 1.00 97.31 97 SER A C 1
ATOM 801 O O . SER A 1 97 ? -1.733 -7.622 -11.883 1.00 97.31 97 SER A O 1
ATOM 803 N N . ASP A 1 98 ? 0.147 -8.665 -12.533 1.00 98.06 98 ASP A N 1
ATOM 804 C CA . ASP A 1 98 ? -0.244 -9.969 -11.995 1.00 98.06 98 ASP A CA 1
ATOM 805 C C . ASP A 1 98 ? -0.360 -9.937 -10.464 1.00 98.06 98 ASP A C 1
ATOM 807 O O . ASP A 1 98 ? -1.257 -10.548 -9.883 1.00 98.06 98 ASP A O 1
ATOM 811 N N . ALA A 1 99 ? 0.530 -9.204 -9.783 1.00 98.12 99 ALA A N 1
ATOM 812 C CA . ALA A 1 99 ? 0.443 -9.001 -8.337 1.00 98.12 99 ALA A CA 1
ATOM 813 C C . ALA A 1 99 ? -0.803 -8.193 -7.936 1.00 98.12 99 ALA A C 1
ATOM 815 O O . ALA A 1 99 ? -1.438 -8.496 -6.925 1.00 98.12 99 ALA A O 1
ATOM 816 N N . VAL A 1 100 ? -1.175 -7.189 -8.736 1.00 98.06 100 VAL A N 1
ATOM 817 C CA . VAL A 1 100 ? -2.415 -6.426 -8.554 1.00 98.06 100 VAL A CA 1
ATOM 818 C C . VAL A 1 100 ? -3.639 -7.324 -8.712 1.00 98.06 100 VAL A C 1
ATOM 820 O O . VAL A 1 100 ? -4.526 -7.267 -7.861 1.00 98.06 100 VAL A O 1
ATOM 823 N N . ASP A 1 101 ? -3.685 -8.172 -9.737 1.00 97.81 101 ASP A N 1
ATOM 824 C CA . ASP A 1 101 ? -4.832 -9.055 -9.970 1.00 97.81 101 ASP A CA 1
ATOM 825 C C . ASP A 1 101 ? -4.986 -10.085 -8.847 1.00 97.81 101 ASP A C 1
ATOM 827 O O . ASP A 1 101 ? -6.082 -10.236 -8.307 1.00 97.81 101 ASP A O 1
ATOM 831 N N . ARG A 1 102 ? -3.879 -10.699 -8.401 1.00 98.19 102 ARG A N 1
ATOM 832 C CA . ARG A 1 102 ? -3.867 -11.629 -7.255 1.00 98.19 102 ARG A CA 1
ATOM 833 C C . ARG A 1 102 ? -4.303 -10.996 -5.935 1.00 98.19 102 ARG A C 1
ATOM 835 O O . ARG A 1 102 ? -4.725 -11.715 -5.040 1.00 98.19 102 ARG A O 1
ATOM 842 N N . SER A 1 103 ? -4.177 -9.677 -5.785 1.00 97.25 103 SER A N 1
ATOM 843 C CA . SER A 1 103 ? -4.610 -8.992 -4.561 1.00 97.25 103 SER A CA 1
ATOM 844 C C . SER A 1 103 ? -6.132 -8.893 -4.428 1.00 97.25 103 SER A C 1
ATOM 846 O O . SER A 1 103 ? -6.625 -8.599 -3.343 1.00 97.25 103 SER A O 1
ATOM 848 N N . GLU A 1 104 ? -6.871 -9.046 -5.536 1.00 97.38 104 GLU A N 1
ATOM 849 C CA . GLU A 1 104 ? -8.330 -8.870 -5.624 1.00 97.38 104 GLU A CA 1
ATOM 850 C C . GLU A 1 104 ? -8.844 -7.481 -5.178 1.00 97.38 104 GLU A C 1
ATOM 852 O O . GLU A 1 104 ? -10.052 -7.223 -5.086 1.00 97.38 104 GLU A O 1
ATOM 857 N N . LEU A 1 105 ? -7.937 -6.521 -4.963 1.00 98.00 105 LEU A N 1
ATOM 858 C CA . LEU A 1 105 ? -8.263 -5.176 -4.509 1.00 98.00 105 LEU A CA 1
ATOM 859 C C . LEU A 1 105 ? -8.846 -4.355 -5.659 1.00 98.00 105 LEU A C 1
ATOM 861 O O . LEU A 1 105 ? -8.145 -3.621 -6.359 1.00 98.00 105 LEU A O 1
ATOM 865 N N . LYS A 1 106 ? -10.174 -4.420 -5.815 1.00 97.50 106 LYS A N 1
ATOM 866 C CA . LYS A 1 106 ? -10.933 -3.711 -6.865 1.00 97.50 106 LYS A CA 1
ATOM 867 C C . LYS A 1 106 ? -10.512 -2.244 -7.068 1.00 97.50 106 LYS A C 1
ATOM 869 O O . LYS A 1 106 ? -10.456 -1.820 -8.224 1.00 97.50 106 LYS A O 1
ATOM 874 N N . PRO A 1 107 ? -10.230 -1.430 -6.025 1.00 97.75 107 PRO A N 1
ATOM 875 C CA . PRO A 1 107 ? -9.757 -0.065 -6.242 1.00 97.75 107 PRO A CA 1
ATOM 876 C C . PRO A 1 107 ? -8.397 0.025 -6.946 1.00 97.75 107 PRO A C 1
ATOM 878 O O . PRO A 1 107 ? -8.223 0.947 -7.737 1.00 97.75 107 PRO A O 1
ATOM 881 N N . ILE A 1 108 ? -7.468 -0.902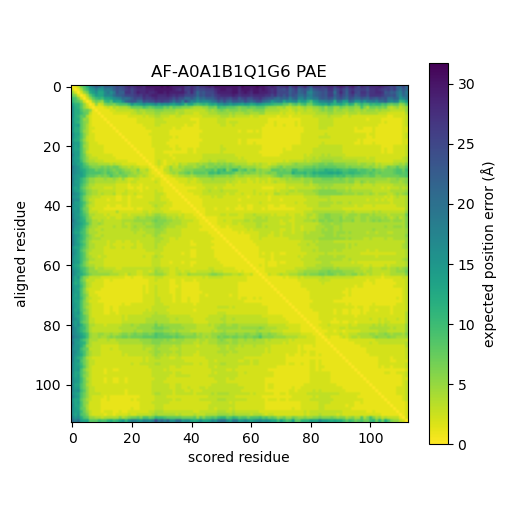 -6.678 1.00 97.38 108 ILE A N 1
ATOM 882 C CA . ILE A 1 108 ? -6.123 -0.946 -7.276 1.00 97.38 108 ILE A CA 1
ATOM 883 C C . ILE A 1 108 ? -6.196 -1.500 -8.703 1.00 97.38 108 ILE A C 1
ATOM 885 O O . ILE A 1 108 ? -5.638 -0.892 -9.612 1.00 97.38 108 ILE A O 1
ATOM 889 N N . ILE A 1 109 ? -6.971 -2.569 -8.929 1.00 97.06 109 ILE A N 1
ATOM 890 C CA . ILE A 1 109 ? -7.194 -3.162 -10.263 1.00 97.06 109 ILE A CA 1
ATOM 891 C C . ILE A 1 109 ? -7.693 -2.104 -11.261 1.00 97.06 109 ILE A C 1
ATOM 893 O O . ILE A 1 109 ? -7.199 -2.010 -12.380 1.00 97.06 109 ILE A O 1
ATOM 897 N N . LYS A 1 110 ? -8.607 -1.220 -10.838 1.00 95.44 110 LYS A N 1
ATOM 898 C CA . LYS A 1 110 ? -9.126 -0.109 -11.662 1.00 95.44 110 LYS A CA 1
ATOM 899 C C . LYS A 1 110 ? -8.092 0.958 -12.046 1.00 95.44 110 LYS A C 1
ATOM 901 O O . LYS A 1 110 ? -8.426 1.868 -12.802 1.00 95.44 110 LYS A O 1
ATOM 906 N N . VAL A 1 111 ? -6.884 0.933 -11.485 1.00 93.06 111 VAL A N 1
ATOM 907 C CA . VAL A 1 111 ? -5.811 1.863 -11.871 1.00 93.06 111 VAL A CA 1
ATOM 908 C C . VAL A 1 111 ? -5.046 1.357 -13.092 1.00 93.06 111 VAL A C 1
ATOM 910 O O . VAL A 1 111 ? -4.561 2.185 -13.857 1.00 93.06 111 VAL A O 1
ATOM 913 N N . LYS A 1 112 ? -4.984 0.032 -13.292 1.00 84.31 112 LYS A N 1
ATOM 914 C CA . LYS A 1 112 ? -4.384 -0.601 -14.476 1.00 84.31 112 LYS A CA 1
ATOM 915 C C . LYS A 1 112 ? -5.165 -0.309 -15.764 1.00 84.31 112 LYS A C 1
ATOM 917 O O . LYS A 1 112 ? -4.567 -0.285 -16.833 1.00 84.31 112 LYS A O 1
ATOM 922 N N . ILE A 1 113 ? -6.481 -0.130 -15.633 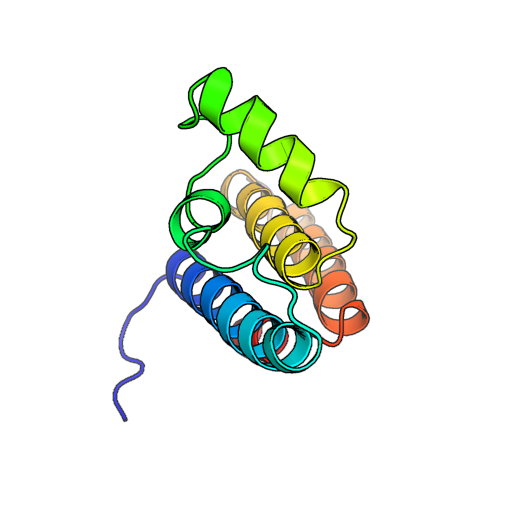1.00 66.75 113 ILE A N 1
ATOM 923 C CA . ILE A 1 113 ? -7.446 0.054 -16.727 1.00 66.75 113 ILE A CA 1
ATOM 924 C C . ILE A 1 113 ? -7.530 1.529 -17.145 1.00 66.75 113 ILE A C 1
ATOM 926 O O . ILE A 1 113 ? -7.507 2.427 -16.253 1.00 66.75 113 ILE A O 1
#

Foldseek 3Di:
DDPPDDDLLVLLLVLLVVLLVVQCVVCVVVVDNLSPPCSVLLNDDPVPDDPVSVVSSVVSCVPPGLSNLSSVLSNLCVVLVVDPDPVVNVVSVVVSLVSQVVSVSVSSNVSND

Secondary structure (DSSP, 8-state):
----S--HHHHHHHHHHHHHHHHHHHHHTTT--TTSSTHHHHHS-GGG--HHHHHHHHHHHTT--HHHHHHHHHHHHGGGGG---HHHHHHHHHHHHHHHHHTT-HHHHHHH-

Sequence (113 aa):
MQLSNKNPATRLNEAVDRVRRQESRAVKTAGDKTLIGSRYAWLRNPENMSDKQRADFDQLMTCELQTGTAWSLKNMFRAFWVLTSRDAAEYFFQYWSDAVDRSELKPIIKVKI

pLDDT: mean 91.96, std 12.36, range [34.16, 98.44]